Protein AF-A0A7Y2L120-F1 (afdb_monomer_lite)

pLDDT: mean 91.92, std 6.03, range [56.09, 96.56]

Sequence (66 aa):
MNLVYSEDHRLLADSAREFLAARSPVSRQRALRDEGGVNGFDPQLWQDAVALGWSAIPFPENLGGL

Secondary structure (DSSP, 8-state):
---SPPHHHHHHHHHHHHHHHHHS-HHHHHHHHHHT-TTSS-HHHHHHHHHTTTTTTTS-GGGT--

Foldseek 3Di:
DDPDDDPVRVVVVVVVVVLCCVPPNPVNLVVLVVVVDPVSDDVVSVVVCVVVLVVQDVDDVVVVHD

Radius of gyration: 14.73 Å; chains: 1; bounding box: 33×27×35 Å

Structure (mmCIF, N/CA/C/O backbone):
data_AF-A0A7Y2L120-F1
#
_entry.id   AF-A0A7Y2L120-F1
#
loop_
_atom_site.group_PDB
_atom_site.id
_atom_site.type_symbol
_atom_site.label_atom_id
_atom_site.label_alt_id
_atom_site.label_comp_id
_atom_site.label_asym_id
_atom_site.label_entity_id
_atom_site.label_seq_id
_atom_site.pdbx_PDB_ins_code
_atom_site.Cartn_x
_atom_site.Cartn_y
_atom_site.Cartn_z
_atom_site.occupancy
_atom_site.B_iso_or_equiv
_atom_site.auth_seq_id
_atom_site.auth_comp_id
_atom_site.auth_asym_id
_atom_site.auth_atom_id
_atom_site.pdbx_PDB_model_num
ATOM 1 N N . MET A 1 1 ? -7.704 -11.203 24.146 1.00 56.09 1 MET A N 1
ATOM 2 C CA . MET A 1 1 ? -6.882 -10.951 22.944 1.00 56.09 1 MET A CA 1
ATOM 3 C C . MET A 1 1 ? -7.381 -11.880 21.849 1.00 56.09 1 MET A C 1
ATOM 5 O O . MET A 1 1 ? -7.283 -13.086 22.036 1.00 56.09 1 MET A O 1
ATOM 9 N N . ASN A 1 2 ? -7.985 -11.357 20.783 1.00 74.31 2 ASN A N 1
ATOM 10 C CA . ASN A 1 2 ? -8.389 -12.161 19.629 1.00 74.31 2 ASN A CA 1
ATOM 11 C C . ASN A 1 2 ? -7.349 -11.948 18.521 1.00 74.31 2 ASN A C 1
ATOM 13 O O . ASN A 1 2 ? -7.084 -10.805 18.165 1.00 74.31 2 ASN A O 1
ATOM 17 N N . LEU A 1 3 ? -6.732 -13.024 18.031 1.00 87.38 3 LEU A N 1
ATOM 18 C CA . LEU A 1 3 ? -5.724 -12.983 16.958 1.00 87.38 3 LEU A CA 1
ATOM 19 C C . LEU A 1 3 ? -6.345 -13.224 15.574 1.00 87.38 3 LEU A C 1
ATOM 21 O O . LEU A 1 3 ? -5.635 -13.443 14.596 1.00 87.38 3 LEU A O 1
ATO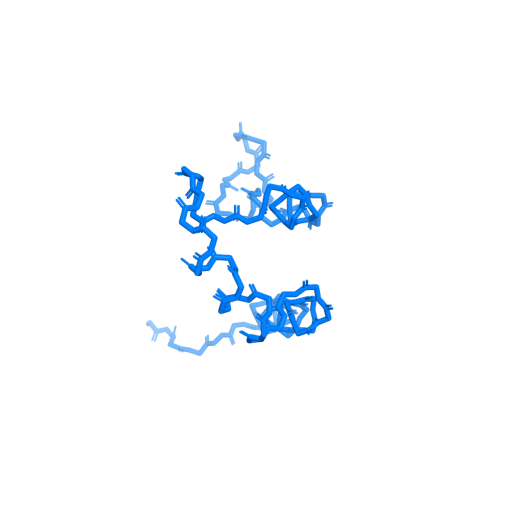M 25 N N . VAL A 1 4 ? -7.675 -13.219 15.501 1.00 92.44 4 VAL A N 1
ATOM 26 C CA . VAL A 1 4 ? -8.437 -13.381 14.267 1.00 92.44 4 VAL A CA 1
ATOM 27 C C . VAL A 1 4 ? -8.871 -12.008 13.768 1.00 92.44 4 VAL A C 1
ATOM 29 O O . VAL A 1 4 ? -9.318 -11.165 14.548 1.00 92.44 4 VAL A O 1
ATOM 32 N N . TYR A 1 5 ? -8.749 -11.791 12.461 1.00 91.75 5 TYR A N 1
ATOM 33 C CA . TYR A 1 5 ? -9.251 -10.589 11.806 1.00 91.75 5 TYR A CA 1
ATOM 34 C C . TYR A 1 5 ? -10.769 -10.439 11.968 1.00 91.75 5 TYR A C 1
ATOM 36 O O . TYR A 1 5 ? -11.507 -11.425 11.913 1.00 91.75 5 TYR A O 1
ATOM 44 N N . SER A 1 6 ? -11.223 -9.193 12.125 1.00 93.06 6 SER A N 1
ATOM 45 C CA . SER A 1 6 ? -12.626 -8.835 11.930 1.00 93.06 6 SER A CA 1
ATOM 46 C C . SER A 1 6 ? -13.004 -8.959 10.451 1.00 93.06 6 SER A C 1
ATOM 48 O O . SER A 1 6 ? -12.148 -9.161 9.585 1.00 93.06 6 SER A O 1
ATOM 50 N N . GLU A 1 7 ? -14.293 -8.832 10.157 1.00 94.44 7 GLU A N 1
ATOM 51 C CA . GLU A 1 7 ? -14.793 -8.800 8.783 1.00 94.44 7 GLU A CA 1
ATOM 52 C C . GLU A 1 7 ? -14.197 -7.629 7.989 1.00 94.44 7 GLU A C 1
ATOM 54 O O . GLU A 1 7 ? -13.648 -7.851 6.911 1.00 94.44 7 GLU A O 1
ATOM 59 N N . ASP A 1 8 ? -14.156 -6.430 8.576 1.00 91.62 8 ASP A N 1
ATOM 60 C CA . ASP A 1 8 ? -13.566 -5.243 7.941 1.00 91.62 8 ASP A CA 1
ATOM 61 C C . ASP A 1 8 ? -12.075 -5.427 7.631 1.00 91.62 8 ASP A C 1
ATOM 63 O O . ASP A 1 8 ? -11.609 -5.100 6.539 1.00 91.62 8 ASP A O 1
ATOM 67 N N . HIS A 1 9 ? -11.316 -6.027 8.557 1.00 92.69 9 HIS A N 1
ATOM 68 C CA . HIS A 1 9 ? -9.904 -6.338 8.324 1.00 92.69 9 HIS A CA 1
ATOM 69 C C . HIS A 1 9 ? -9.717 -7.326 7.164 1.00 92.69 9 HIS A C 1
ATOM 71 O O . HIS A 1 9 ? -8.758 -7.203 6.401 1.00 92.69 9 HIS A O 1
ATOM 77 N N . ARG A 1 10 ? -10.617 -8.308 7.015 1.00 95.00 10 ARG A N 1
ATOM 78 C CA . ARG A 1 10 ? -10.572 -9.262 5.897 1.00 95.00 10 ARG A CA 1
ATOM 79 C C . ARG A 1 10 ? -10.910 -8.584 4.578 1.00 95.00 10 ARG A C 1
ATOM 81 O O . ARG A 1 10 ? -10.167 -8.763 3.619 1.00 95.00 10 ARG A O 1
ATOM 88 N N . LEU A 1 11 ? -11.960 -7.766 4.555 1.00 94.44 11 LEU A N 1
ATOM 89 C CA . LEU A 1 11 ? -1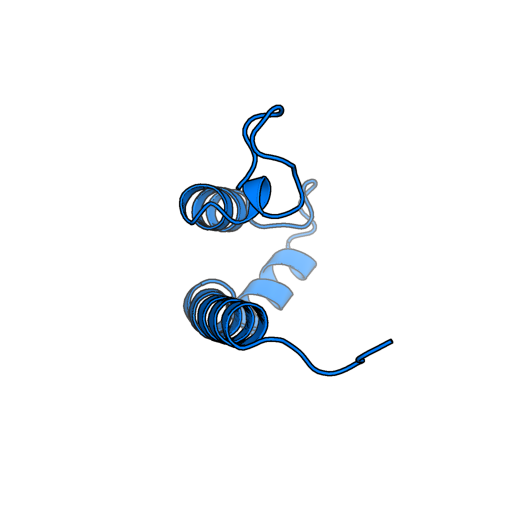2.369 -7.026 3.365 1.00 94.44 11 LEU A CA 1
ATOM 90 C C . LEU A 1 11 ? -11.249 -6.100 2.868 1.00 94.44 11 LEU A C 1
ATOM 92 O O . LEU A 1 11 ? -10.948 -6.068 1.672 1.00 94.44 11 LEU A O 1
ATOM 96 N N . LEU A 1 12 ? -10.581 -5.401 3.792 1.00 93.62 12 LEU A N 1
ATOM 97 C CA . LEU A 1 12 ? -9.417 -4.575 3.482 1.00 93.62 12 LEU A CA 1
ATOM 98 C C . LEU A 1 12 ? -8.264 -5.411 2.913 1.00 93.62 12 LEU A C 1
ATOM 100 O O . LEU A 1 12 ? -7.682 -5.043 1.893 1.00 93.62 12 LEU A O 1
ATOM 104 N N . ALA A 1 13 ? -7.937 -6.541 3.547 1.00 94.56 13 ALA A N 1
ATOM 105 C CA . ALA A 1 13 ? -6.847 -7.409 3.106 1.00 94.56 13 ALA A CA 1
ATOM 106 C C . ALA A 1 13 ? -7.096 -8.009 1.712 1.00 94.56 13 ALA A C 1
ATOM 108 O O . ALA A 1 13 ? -6.165 -8.100 0.907 1.00 94.56 13 ALA A O 1
ATOM 109 N N . ASP A 1 14 ? -8.334 -8.402 1.415 1.00 96.56 14 ASP A N 1
ATOM 110 C CA . ASP A 1 14 ? -8.710 -8.963 0.117 1.00 96.56 14 ASP A CA 1
ATOM 111 C C . ASP A 1 14 ? -8.672 -7.891 -0.979 1.00 96.56 14 ASP A C 1
ATOM 113 O O . ASP A 1 14 ? -8.020 -8.094 -2.006 1.00 96.56 14 ASP A O 1
ATOM 117 N N . SER A 1 15 ? -9.223 -6.703 -0.708 1.00 94.88 15 SER A N 1
ATOM 118 C CA . SER A 1 15 ? -9.152 -5.550 -1.620 1.00 94.88 15 SER A CA 1
ATOM 119 C C . SER A 1 15 ? -7.702 -5.145 -1.912 1.00 94.88 15 SER A C 1
ATOM 121 O O . SER A 1 15 ? -7.329 -4.898 -3.062 1.00 94.88 15 SER A O 1
ATOM 123 N N . ALA A 1 16 ? -6.846 -5.129 -0.883 1.00 94.94 16 ALA A N 1
ATOM 124 C CA . ALA A 1 16 ? -5.428 -4.825 -1.038 1.00 94.94 16 ALA A CA 1
ATOM 125 C C . ALA A 1 16 ? -4.697 -5.868 -1.890 1.00 94.94 16 ALA A C 1
ATOM 127 O O . ALA A 1 16 ? -3.864 -5.516 -2.731 1.00 94.94 16 ALA A O 1
ATOM 128 N N . ARG A 1 17 ? -5.026 -7.152 -1.711 1.00 95.62 17 ARG A N 1
ATOM 129 C CA . ARG A 1 17 ? -4.440 -8.245 -2.493 1.00 95.62 17 ARG A CA 1
ATOM 130 C C . ARG A 1 17 ? -4.796 -8.133 -3.971 1.00 95.62 17 ARG A C 1
ATOM 132 O O . ARG A 1 17 ? -3.900 -8.250 -4.805 1.00 95.62 17 ARG A O 1
ATOM 139 N N . GLU A 1 18 ? -6.064 -7.899 -4.293 1.00 96.19 18 GLU A N 1
ATOM 140 C CA . GLU A 1 18 ? -6.523 -7.757 -5.680 1.00 96.19 18 GLU A CA 1
ATOM 141 C C . GLU A 1 18 ? -5.883 -6.547 -6.366 1.00 96.19 18 GLU A C 1
ATOM 143 O O . GLU A 1 18 ? -5.331 -6.667 -7.464 1.00 96.19 18 GLU A O 1
ATOM 148 N N . PHE A 1 19 ? -5.871 -5.399 -5.687 1.00 95.75 19 PHE A N 1
ATOM 149 C CA . PHE A 1 19 ? -5.238 -4.183 -6.189 1.00 95.75 19 PHE A CA 1
ATOM 150 C C . PHE A 1 19 ? -3.745 -4.387 -6.483 1.00 95.75 19 PHE A C 1
ATOM 152 O O . PHE A 1 19 ? -3.275 -4.063 -7.578 1.00 95.75 19 PHE A O 1
ATOM 159 N N . LEU A 1 20 ? -2.990 -4.959 -5.538 1.00 95.38 20 LEU A N 1
ATOM 160 C CA . LEU A 1 20 ? -1.554 -5.190 -5.711 1.00 95.38 20 LEU A CA 1
ATOM 161 C C . LEU A 1 20 ? -1.266 -6.244 -6.782 1.00 95.38 20 LEU A C 1
ATOM 163 O O . LEU A 1 20 ? -0.321 -6.071 -7.548 1.00 95.38 20 LEU A O 1
ATOM 167 N N . ALA A 1 21 ? -2.084 -7.292 -6.892 1.00 95.44 21 ALA A N 1
ATOM 168 C CA . ALA A 1 21 ? -1.949 -8.277 -7.962 1.00 95.44 21 ALA A CA 1
ATOM 169 C C . ALA A 1 21 ? -2.112 -7.636 -9.351 1.00 95.44 21 ALA A C 1
ATOM 171 O O . ALA A 1 21 ? -1.363 -7.968 -10.271 1.00 95.44 21 ALA A O 1
ATOM 172 N N . ALA A 1 22 ? -3.045 -6.689 -9.490 1.00 94.88 22 ALA A N 1
ATOM 173 C CA . ALA A 1 22 ? -3.298 -5.984 -10.743 1.00 94.88 22 ALA A CA 1
ATOM 174 C C . ALA A 1 22 ? -2.248 -4.905 -11.057 1.00 94.88 22 ALA A C 1
ATOM 176 O O . ALA A 1 22 ? -1.832 -4.751 -12.206 1.00 94.88 22 ALA A O 1
ATOM 177 N N . ARG A 1 23 ? -1.829 -4.123 -10.055 1.00 93.69 23 ARG A N 1
ATOM 178 C CA . ARG A 1 23 ? -0.974 -2.942 -10.262 1.00 93.69 23 ARG A CA 1
ATOM 179 C C . ARG A 1 23 ? 0.510 -3.206 -10.058 1.00 93.69 23 ARG A C 1
ATOM 181 O O . ARG A 1 23 ? 1.332 -2.567 -10.715 1.00 93.69 23 ARG A O 1
ATOM 188 N N . SER A 1 24 ? 0.857 -4.133 -9.174 1.00 94.62 24 SER A N 1
ATOM 189 C CA . SER A 1 24 ? 2.231 -4.383 -8.743 1.00 94.62 24 SER A CA 1
ATOM 190 C C . SER A 1 24 ? 2.563 -5.876 -8.627 1.00 94.62 24 SER A C 1
ATOM 192 O O . SER A 1 24 ? 2.936 -6.362 -7.554 1.00 94.62 24 SER A O 1
ATOM 194 N N . PRO A 1 25 ? 2.445 -6.634 -9.736 1.00 95.00 25 PRO A N 1
ATOM 195 C CA . PRO A 1 25 ? 2.804 -8.044 -9.750 1.00 95.00 25 PRO A CA 1
ATOM 196 C C . PRO A 1 25 ? 4.303 -8.242 -9.485 1.00 95.00 25 PRO A C 1
ATOM 198 O O . PRO A 1 25 ? 5.119 -7.328 -9.624 1.00 95.00 25 PRO A O 1
ATOM 201 N N . VAL A 1 26 ? 4.691 -9.484 -9.183 1.00 94.62 26 VAL A N 1
ATOM 202 C CA . VAL A 1 26 ? 6.083 -9.856 -8.864 1.00 94.62 26 VAL A CA 1
ATOM 203 C C . VAL A 1 26 ? 7.079 -9.421 -9.948 1.00 94.62 26 VAL A C 1
ATOM 205 O O . VAL A 1 26 ? 8.209 -9.059 -9.630 1.00 94.62 26 VAL A O 1
ATOM 208 N N . SER A 1 27 ? 6.685 -9.419 -11.224 1.00 94.75 27 SER A N 1
ATOM 209 C CA . SER A 1 27 ? 7.526 -8.920 -12.321 1.00 94.75 27 SER A CA 1
ATOM 210 C C . SER A 1 27 ? 7.849 -7.429 -12.188 1.00 94.75 27 SER A C 1
ATOM 212 O O . SER A 1 27 ? 9.010 -7.057 -12.333 1.00 94.75 27 SER A O 1
ATOM 214 N N . ARG A 1 28 ? 6.861 -6.589 -11.847 1.00 93.62 28 ARG A N 1
ATOM 215 C CA . ARG A 1 28 ? 7.052 -5.150 -11.601 1.00 93.62 28 ARG A CA 1
ATOM 216 C C . ARG A 1 28 ? 7.944 -4.913 -10.387 1.00 93.62 28 ARG A C 1
ATOM 218 O O . ARG A 1 28 ? 8.849 -4.095 -10.448 1.00 93.62 28 ARG A O 1
ATOM 225 N N . GLN A 1 29 ? 7.728 -5.675 -9.315 1.00 93.00 29 GLN A N 1
ATOM 226 C CA . GLN A 1 29 ? 8.558 -5.611 -8.107 1.00 93.00 29 GLN A CA 1
ATOM 227 C C . GLN A 1 29 ? 10.028 -5.955 -8.398 1.00 93.00 29 GLN A C 1
ATOM 229 O O . GLN A 1 29 ? 10.936 -5.296 -7.898 1.00 93.00 29 GLN A O 1
ATOM 234 N N . ARG A 1 30 ? 10.277 -6.962 -9.247 1.00 94.56 30 ARG A N 1
ATOM 235 C CA . ARG A 1 30 ? 11.635 -7.310 -9.698 1.00 94.56 30 ARG A CA 1
ATOM 236 C C . ARG A 1 30 ? 12.256 -6.207 -10.551 1.00 94.56 30 ARG A C 1
ATOM 238 O O . ARG A 1 30 ? 13.399 -5.855 -10.297 1.00 94.56 30 ARG A O 1
ATOM 245 N N . ALA A 1 31 ? 11.503 -5.644 -11.495 1.00 93.25 31 ALA A N 1
ATOM 246 C CA . ALA A 1 31 ? 11.976 -4.532 -12.319 1.00 93.25 31 ALA A CA 1
ATOM 247 C C . ALA A 1 31 ? 12.368 -3.321 -11.460 1.00 93.25 31 ALA A C 1
ATOM 249 O O . ALA A 1 31 ? 13.486 -2.838 -11.569 1.00 93.25 31 ALA A O 1
ATOM 250 N N . LEU A 1 32 ? 11.510 -2.920 -10.519 1.00 93.25 32 LEU A N 1
ATOM 251 C CA . LEU A 1 32 ? 11.771 -1.809 -9.602 1.00 93.25 32 LEU A CA 1
ATOM 252 C C . LEU A 1 32 ? 13.042 -2.017 -8.758 1.00 93.25 32 LEU A C 1
ATOM 254 O O . LEU A 1 32 ? 13.820 -1.087 -8.551 1.00 93.25 32 LEU A O 1
ATOM 258 N N . ARG A 1 33 ? 13.274 -3.247 -8.284 1.00 91.94 33 ARG A N 1
ATOM 259 C CA . ARG A 1 33 ? 14.521 -3.611 -7.598 1.00 91.94 33 ARG A CA 1
ATOM 260 C C . ARG A 1 33 ? 15.730 -3.445 -8.521 1.00 91.94 33 ARG A C 1
ATOM 262 O O . ARG A 1 33 ? 16.744 -2.900 -8.095 1.00 91.94 33 ARG A O 1
ATOM 269 N N . ASP A 1 34 ? 15.628 -3.947 -9.747 1.00 94.38 34 ASP A N 1
ATOM 270 C CA . ASP A 1 34 ? 16.730 -3.977 -10.713 1.00 94.38 34 ASP A CA 1
ATOM 271 C C . ASP A 1 34 ? 17.061 -2.578 -11.262 1.00 94.38 34 ASP A C 1
ATOM 273 O O . ASP A 1 34 ? 18.218 -2.295 -11.562 1.00 94.38 34 ASP A O 1
ATOM 277 N N . GLU A 1 35 ? 16.072 -1.682 -11.330 1.00 92.62 35 GLU A N 1
ATOM 278 C CA . GLU A 1 35 ? 16.231 -0.270 -11.701 1.00 92.62 35 GLU A CA 1
ATOM 279 C C . GLU A 1 35 ? 17.056 0.532 -10.680 1.00 92.62 35 GLU A C 1
ATOM 281 O O . GLU A 1 35 ? 17.621 1.568 -11.030 1.00 92.62 35 GLU A O 1
ATOM 286 N N . GLY A 1 36 ? 17.141 0.079 -9.422 1.00 84.69 36 GLY A N 1
ATOM 287 C CA . GLY A 1 36 ? 17.968 0.715 -8.388 1.00 84.69 36 GLY A CA 1
ATOM 288 C C . GLY A 1 36 ? 17.573 2.163 -8.061 1.00 84.69 36 GLY A C 1
ATOM 289 O O . GLY A 1 36 ? 18.411 2.946 -7.615 1.00 84.69 36 GLY A O 1
ATOM 290 N N . GLY A 1 37 ? 16.316 2.541 -8.312 1.00 82.50 37 GLY A N 1
ATOM 291 C CA . GLY A 1 37 ? 15.823 3.902 -8.111 1.00 82.50 37 GLY A CA 1
ATOM 292 C C . GLY A 1 37 ? 15.860 4.353 -6.646 1.00 82.50 37 GLY A C 1
ATOM 293 O O . GLY A 1 37 ? 15.653 3.563 -5.728 1.00 82.50 37 GLY A O 1
ATOM 294 N N . VAL A 1 38 ? 16.057 5.658 -6.429 1.00 82.00 38 VAL A N 1
ATOM 295 C CA . VAL A 1 38 ? 16.223 6.271 -5.092 1.00 82.00 38 VAL A CA 1
ATOM 296 C C . VAL A 1 38 ? 15.045 5.990 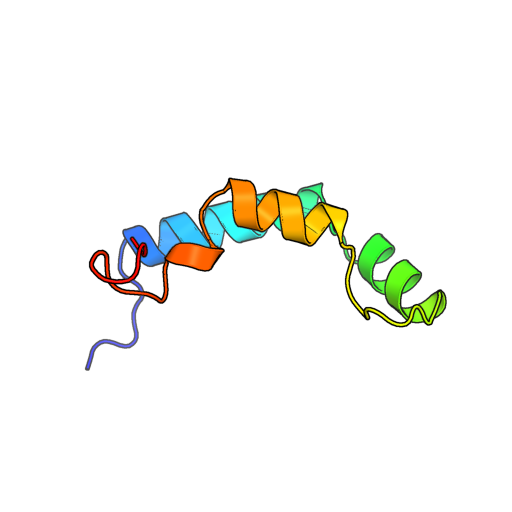-4.155 1.00 82.00 38 VAL A C 1
ATOM 298 O O . VAL A 1 38 ? 15.238 5.813 -2.956 1.00 82.00 38 VAL A O 1
ATOM 301 N N . ASN A 1 39 ? 13.824 5.939 -4.693 1.00 81.38 39 ASN A N 1
ATOM 302 C CA . ASN A 1 39 ? 12.615 5.846 -3.880 1.00 81.38 39 ASN A CA 1
ATOM 303 C C . ASN A 1 39 ? 12.332 4.419 -3.387 1.00 81.38 39 ASN A C 1
ATOM 305 O O . ASN A 1 39 ? 11.628 4.269 -2.399 1.00 81.38 39 ASN A O 1
ATOM 309 N N . GLY A 1 40 ? 12.850 3.365 -4.033 1.00 87.31 40 GLY A N 1
ATOM 310 C CA . GLY A 1 40 ? 12.589 1.972 -3.629 1.00 87.31 40 GLY A CA 1
ATOM 311 C C . GLY A 1 40 ? 11.115 1.528 -3.691 1.00 87.31 40 GLY A C 1
ATOM 312 O O . GLY A 1 40 ? 10.795 0.418 -3.271 1.00 87.31 40 GLY A O 1
ATOM 313 N N . PHE A 1 41 ? 10.221 2.365 -4.226 1.00 90.50 41 PHE A N 1
ATOM 314 C CA . PHE A 1 41 ? 8.813 2.080 -4.508 1.00 90.50 41 PHE A CA 1
ATOM 315 C C . PHE A 1 41 ? 8.354 2.855 -5.749 1.00 90.50 41 PHE A C 1
ATOM 317 O O . PHE A 1 41 ? 8.995 3.823 -6.162 1.00 90.50 41 PHE A O 1
ATOM 324 N N . ASP A 1 42 ? 7.232 2.431 -6.333 1.00 91.88 42 ASP A N 1
ATOM 325 C CA . ASP A 1 42 ? 6.591 3.112 -7.459 1.00 91.88 42 ASP A CA 1
ATOM 326 C C . ASP A 1 42 ? 5.723 4.276 -6.936 1.00 91.88 42 ASP A C 1
ATOM 328 O O . ASP A 1 42 ? 4.72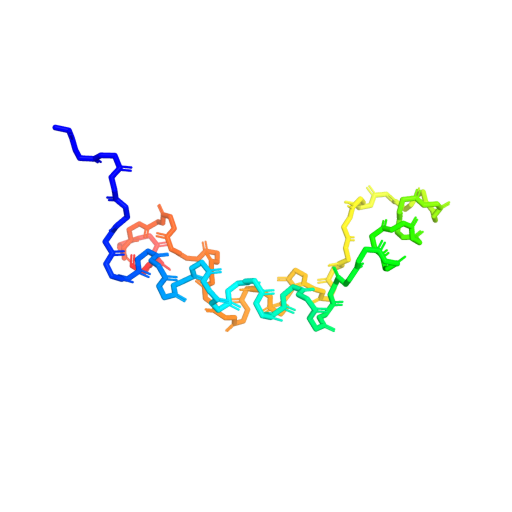4 4.023 -6.250 1.00 91.88 42 ASP A O 1
ATOM 332 N N . PRO A 1 43 ? 6.066 5.547 -7.231 1.00 92.88 43 PRO A N 1
ATOM 333 C CA . PRO A 1 43 ? 5.319 6.692 -6.722 1.00 92.88 43 PRO A CA 1
ATOM 334 C C . PRO A 1 43 ? 3.861 6.719 -7.176 1.00 92.88 43 PRO A C 1
ATOM 336 O O . PRO A 1 43 ? 3.004 7.157 -6.413 1.00 92.88 43 PRO A O 1
ATOM 339 N N . GLN A 1 44 ? 3.559 6.232 -8.383 1.00 93.56 44 GLN A N 1
ATOM 340 C CA . GLN A 1 44 ? 2.185 6.200 -8.876 1.00 93.56 44 GLN A CA 1
ATOM 341 C C . GLN A 1 44 ? 1.368 5.152 -8.123 1.00 93.56 44 GLN A C 1
ATOM 343 O O . GLN A 1 44 ? 0.246 5.428 -7.713 1.00 93.56 44 GLN A O 1
ATOM 348 N N . LEU A 1 45 ? 1.950 3.976 -7.873 1.00 94.50 45 LEU A N 1
ATOM 349 C CA . LEU A 1 45 ? 1.305 2.942 -7.059 1.00 94.50 45 LEU A CA 1
ATOM 350 C C . LEU A 1 45 ? 0.994 3.451 -5.645 1.00 94.50 45 LEU A C 1
ATOM 352 O O . LEU A 1 45 ? -0.061 3.142 -5.095 1.00 94.50 45 LEU A O 1
ATOM 356 N N . TRP A 1 46 ? 1.907 4.232 -5.062 1.00 94.25 46 TRP A N 1
ATOM 357 C CA . TRP A 1 46 ? 1.691 4.850 -3.758 1.00 94.25 46 TRP A CA 1
ATOM 358 C C . TRP A 1 46 ? 0.534 5.854 -3.784 1.00 94.25 46 TRP A C 1
ATOM 360 O O . TRP A 1 46 ? -0.333 5.804 -2.916 1.00 94.25 46 TRP A O 1
ATOM 370 N N . GLN A 1 47 ? 0.480 6.726 -4.795 1.00 96.19 47 GLN A N 1
ATOM 371 C CA . GLN A 1 47 ? -0.627 7.676 -4.948 1.00 96.19 47 GLN A CA 1
ATOM 372 C C . GLN A 1 47 ? -1.972 6.971 -5.147 1.00 96.19 47 GLN A C 1
ATOM 374 O O . GLN A 1 47 ? -2.966 7.377 -4.549 1.00 96.19 47 GLN A O 1
ATOM 379 N N . ASP A 1 48 ? -2.000 5.880 -5.912 1.00 95.94 48 ASP A N 1
ATOM 380 C CA . ASP A 1 48 ? -3.200 5.059 -6.074 1.00 95.94 48 ASP A CA 1
ATOM 381 C C . ASP A 1 48 ? -3.670 4.491 -4.716 1.00 95.94 48 ASP A C 1
ATO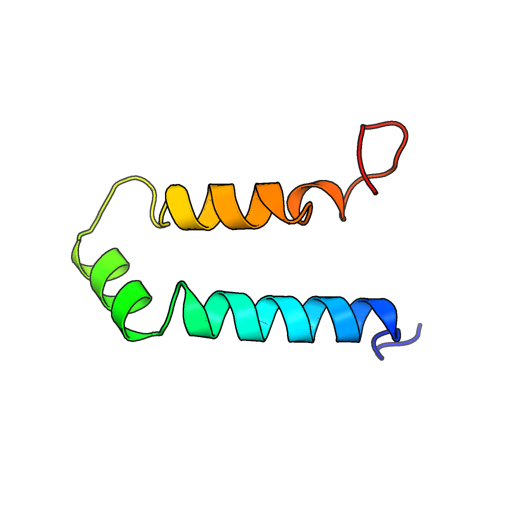M 383 O O . ASP A 1 48 ? -4.859 4.539 -4.407 1.00 95.94 48 ASP A O 1
ATOM 387 N N . ALA A 1 49 ? -2.753 4.015 -3.863 1.00 94.81 49 ALA A N 1
ATOM 388 C CA . ALA A 1 49 ? -3.086 3.526 -2.520 1.00 94.81 49 ALA A CA 1
ATOM 389 C C . ALA A 1 49 ? -3.599 4.638 -1.581 1.00 94.81 49 ALA A C 1
ATOM 391 O O . ALA A 1 49 ? -4.515 4.411 -0.788 1.00 94.81 49 ALA A O 1
ATOM 392 N N . VAL A 1 50 ? -3.047 5.852 -1.688 1.00 94.94 50 VAL A N 1
ATOM 393 C CA . VAL A 1 50 ? -3.537 7.036 -0.959 1.00 94.94 50 VAL A CA 1
ATOM 394 C C . VAL A 1 50 ? -4.946 7.413 -1.420 1.00 94.94 50 VAL A C 1
ATOM 396 O O . VAL A 1 50 ? -5.800 7.705 -0.586 1.00 94.94 50 VAL A O 1
ATOM 399 N N . ALA A 1 51 ? -5.226 7.349 -2.724 1.00 94.19 51 ALA A N 1
ATOM 400 C CA . ALA A 1 51 ? -6.552 7.629 -3.278 1.00 94.19 51 ALA A CA 1
ATOM 401 C C . ALA A 1 51 ? -7.626 6.627 -2.813 1.00 94.19 51 ALA A C 1
ATOM 403 O O . ALA A 1 51 ? -8.801 6.980 -2.741 1.00 94.19 51 ALA A O 1
ATOM 404 N N . LEU A 1 52 ? -7.229 5.402 -2.447 1.00 93.50 52 LEU A N 1
ATOM 405 C CA . LEU A 1 52 ? -8.100 4.408 -1.807 1.00 93.50 52 LEU A CA 1
ATOM 406 C C . LEU A 1 52 ? -8.340 4.678 -0.309 1.00 93.50 52 LEU A C 1
ATOM 408 O O . LEU A 1 52 ? -9.059 3.924 0.342 1.00 93.50 52 LEU A O 1
ATOM 412 N N . GLY A 1 53 ? -7.733 5.726 0.255 1.00 92.69 53 GLY A N 1
ATOM 413 C CA . GLY A 1 53 ? -7.878 6.109 1.660 1.00 92.69 53 GLY A CA 1
ATOM 414 C C . GLY A 1 53 ? -7.042 5.274 2.632 1.00 92.69 53 GLY A C 1
ATOM 415 O O . GLY A 1 53 ? -7.127 5.474 3.841 1.00 92.69 53 GLY A O 1
ATOM 416 N N . TRP A 1 54 ? -6.196 4.359 2.148 1.00 93.81 54 T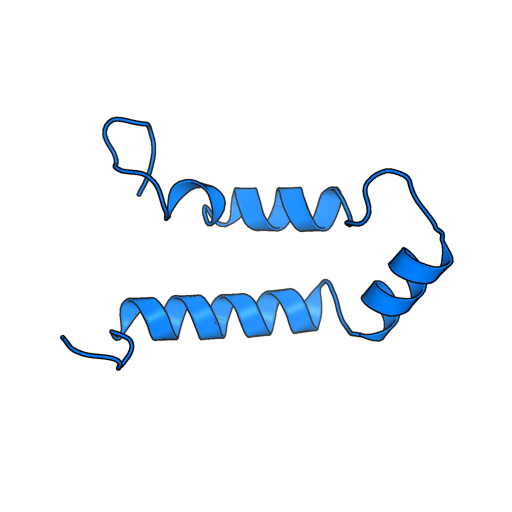RP A N 1
ATOM 417 C CA . TRP A 1 54 ? -5.470 3.432 3.024 1.00 93.81 54 TRP A CA 1
ATOM 418 C C . TRP A 1 54 ? -4.481 4.115 3.962 1.00 93.81 54 TRP A C 1
ATOM 420 O O . TRP A 1 54 ? -4.237 3.627 5.063 1.00 93.81 54 TRP A O 1
ATOM 430 N N . SER A 1 55 ? -3.938 5.265 3.561 1.00 93.88 55 SER A N 1
ATOM 431 C CA . SER A 1 55 ? -3.039 6.048 4.407 1.00 93.88 55 SER A CA 1
ATOM 432 C C . SER A 1 55 ? -3.727 6.638 5.639 1.00 93.88 55 SER A C 1
ATOM 434 O O . SER A 1 55 ? -3.030 6.989 6.583 1.00 93.88 55 SER A O 1
ATOM 436 N N . ALA A 1 56 ? -5.058 6.758 5.643 1.00 94.31 56 ALA A N 1
ATOM 437 C CA . ALA A 1 56 ? -5.826 7.320 6.754 1.00 94.31 56 ALA A CA 1
ATOM 438 C C . ALA A 1 56 ? -6.227 6.267 7.807 1.00 94.31 56 ALA A C 1
ATOM 440 O O . ALA A 1 56 ? -6.411 6.623 8.965 1.00 94.31 56 ALA A O 1
ATOM 441 N N . ILE A 1 57 ? -6.283 4.980 7.431 1.00 93.12 57 ILE A N 1
ATOM 442 C CA . ILE A 1 57 ? -6.746 3.854 8.274 1.00 93.12 57 ILE A CA 1
ATOM 443 C C . ILE A 1 57 ? -6.050 3.758 9.646 1.00 93.12 57 ILE A C 1
ATOM 445 O O . ILE A 1 57 ? -6.719 3.450 10.627 1.00 93.12 57 ILE A O 1
ATOM 449 N N . PRO A 1 58 ? -4.724 3.967 9.777 1.00 91.81 58 PRO A N 1
ATOM 450 C CA . PRO A 1 58 ? -4.062 3.818 11.074 1.00 91.81 58 PRO A CA 1
ATOM 451 C C . PRO A 1 58 ? -4.308 4.985 12.037 1.00 91.81 58 PRO A C 1
ATOM 453 O O . PRO A 1 58 ? -3.861 4.925 13.185 1.00 91.81 58 PRO A O 1
ATOM 456 N N . PHE A 1 59 ? -4.919 6.072 11.565 1.00 94.31 59 PHE A N 1
ATOM 457 C CA . PHE A 1 59 ? -5.024 7.325 12.297 1.00 94.31 59 PHE A CA 1
ATOM 458 C C . PHE A 1 59 ? -6.461 7.575 12.751 1.00 94.31 59 PHE A C 1
ATOM 460 O O . PHE A 1 59 ? -7.392 7.212 12.047 1.00 94.31 59 PHE A O 1
ATOM 467 N N . PRO A 1 60 ? -6.659 8.236 13.900 1.00 93.81 60 PRO A N 1
ATOM 468 C CA . PRO A 1 60 ? -7.989 8.618 14.355 1.00 93.81 60 PRO A CA 1
ATOM 469 C C . PRO A 1 60 ? -8.571 9.783 13.537 1.00 93.81 60 PRO A C 1
ATOM 471 O O . PRO A 1 60 ? -7.841 10.658 13.059 1.00 93.81 60 PRO A O 1
ATOM 474 N N . GLU A 1 61 ? -9.903 9.852 13.460 1.00 93.00 61 GLU A N 1
ATOM 475 C CA . GLU A 1 61 ? -10.651 10.884 12.718 1.00 93.00 61 GLU A CA 1
ATOM 476 C C . GLU A 1 61 ? -10.272 12.325 13.103 1.00 93.00 61 GLU A C 1
ATOM 478 O O . GLU A 1 61 ? -10.211 13.212 12.254 1.00 93.00 61 GLU A O 1
ATOM 483 N N . ASN A 1 62 ? -9.945 12.583 14.376 1.00 94.88 62 ASN A N 1
ATOM 484 C CA . ASN A 1 62 ? -9.554 13.920 14.842 1.00 94.88 62 ASN A CA 1
ATOM 485 C C . ASN A 1 62 ? -8.203 14.402 14.280 1.00 94.88 62 ASN A C 1
ATOM 487 O O . ASN A 1 62 ? -7.884 15.586 14.388 1.00 94.88 62 ASN A O 1
ATOM 491 N N . LEU A 1 63 ? -7.414 13.497 13.700 1.00 93.94 63 LEU A N 1
ATOM 492 C CA . LEU A 1 63 ? -6.184 13.793 12.969 1.00 93.94 63 LEU A CA 1
ATOM 493 C C . LEU A 1 63 ? -6.383 13.697 11.445 1.00 93.94 63 LEU A C 1
ATOM 495 O O . LEU A 1 63 ? -5.404 13.736 10.703 1.00 93.94 63 LEU A O 1
ATOM 499 N N . GLY A 1 64 ? -7.632 13.582 10.978 1.00 88.88 64 GLY A N 1
ATOM 500 C CA . GLY A 1 64 ? -7.971 13.377 9.568 1.00 88.88 64 GLY A CA 1
ATOM 501 C C . GLY A 1 64 ? -7.860 11.921 9.108 1.00 88.88 64 GLY A C 1
ATOM 502 O O . GLY A 1 64 ? -7.720 11.676 7.911 1.00 88.88 64 GLY A O 1
ATOM 503 N N . GLY A 1 65 ? -7.863 10.976 10.052 1.00 89.62 65 GLY A N 1
ATOM 504 C CA . GLY A 1 65 ? -7.915 9.542 9.788 1.00 89.62 65 GLY A CA 1
ATOM 505 C C . GLY A 1 65 ? -9.328 9.008 9.531 1.00 89.62 65 GLY A C 1
ATOM 506 O O . GLY A 1 65 ? -10.264 9.790 9.351 1.00 89.62 65 GLY A O 1
ATOM 507 N N . LEU A 1 66 ? -9.456 7.679 9.508 1.00 83.56 66 LEU A N 1
ATOM 508 C CA . LEU A 1 66 ? -10.712 6.937 9.314 1.00 83.56 66 LEU A CA 1
ATOM 509 C C . LEU A 1 66 ? -11.087 6.121 10.555 1.00 83.56 66 LEU A C 1
ATOM 511 O O . LEU A 1 66 ? -10.173 5.743 11.320 1.00 83.56 66 LEU A O 1
#